Protein AF-A0A1V5SFQ6-F1 (afdb_monomer_lite)

Structure (mmCIF, N/CA/C/O backbone):
data_AF-A0A1V5SFQ6-F1
#
_entry.id   AF-A0A1V5SFQ6-F1
#
loop_
_atom_site.group_PDB
_atom_site.id
_atom_site.type_symbol
_atom_site.label_atom_id
_atom_site.label_alt_id
_atom_site.label_comp_id
_atom_site.label_asym_id
_atom_site.label_entity_id
_atom_site.label_seq_id
_atom_site.pdbx_PDB_ins_code
_atom_site.Cartn_x
_atom_site.Cartn_y
_atom_site.Cartn_z
_atom_site.occupancy
_atom_site.B_iso_or_equiv
_atom_site.auth_seq_id
_atom_site.auth_comp_id
_atom_site.auth_asym_id
_atom_site.auth_atom_id
_atom_site.pdbx_PDB_model_num
ATOM 1 N N . MET A 1 1 ? 3.017 -1.469 39.825 1.00 40.03 1 MET A N 1
ATOM 2 C CA . MET A 1 1 ? 3.815 -1.267 38.595 1.00 40.03 1 MET A CA 1
ATOM 3 C C . MET A 1 1 ? 2.889 -1.460 37.393 1.00 40.03 1 MET A C 1
ATOM 5 O O . MET A 1 1 ? 2.638 -2.584 36.991 1.00 40.03 1 MET A O 1
ATOM 9 N N . SER A 1 2 ? 2.253 -0.379 36.926 1.00 45.09 2 SER A N 1
ATOM 10 C CA . SER A 1 2 ? 1.233 -0.397 35.863 1.00 45.09 2 SER A CA 1
ATOM 11 C C . SER A 1 2 ? 1.870 0.056 34.549 1.00 45.09 2 SER A C 1
ATOM 13 O O . SER A 1 2 ? 2.082 1.247 34.334 1.00 45.09 2 SER A O 1
ATOM 15 N N . LEU A 1 3 ? 2.235 -0.902 33.697 1.00 56.47 3 LEU A N 1
ATOM 16 C CA . LEU A 1 3 ? 2.837 -0.657 32.384 1.00 56.47 3 LEU A CA 1
ATOM 17 C C . LEU A 1 3 ? 2.141 -1.505 31.320 1.00 56.47 3 LEU A C 1
ATOM 19 O O . LEU A 1 3 ? 2.737 -2.441 30.799 1.00 56.47 3 LEU A O 1
ATOM 23 N N . LYS A 1 4 ? 0.878 -1.215 30.985 1.00 47.22 4 LYS A N 1
ATOM 24 C CA . LYS A 1 4 ? 0.294 -1.771 29.752 1.00 47.22 4 LYS A CA 1
ATOM 25 C C . LYS A 1 4 ? -0.981 -1.058 29.307 1.00 47.22 4 LYS A C 1
ATOM 27 O O . LYS A 1 4 ? -2.050 -1.626 29.461 1.00 47.22 4 LYS A O 1
ATOM 32 N N . ASN A 1 5 ? -0.894 0.171 28.778 1.00 49.78 5 ASN A N 1
ATOM 33 C CA . ASN A 1 5 ? -1.956 0.690 27.885 1.00 49.78 5 ASN A CA 1
ATOM 34 C C . ASN A 1 5 ? -1.658 1.997 27.109 1.00 49.78 5 ASN A C 1
ATOM 36 O O . ASN A 1 5 ? -2.591 2.711 26.762 1.00 49.78 5 ASN A O 1
ATOM 40 N N . ARG A 1 6 ? -0.398 2.340 26.790 1.00 50.62 6 ARG A N 1
ATOM 41 C CA . ARG A 1 6 ? -0.074 3.660 26.191 1.00 50.62 6 ARG A CA 1
ATOM 42 C C . ARG A 1 6 ? 0.357 3.717 24.716 1.00 50.62 6 ARG A C 1
ATOM 44 O O . ARG A 1 6 ? 0.674 4.810 24.274 1.00 50.62 6 ARG A O 1
ATOM 51 N N . ASN A 1 7 ? 0.313 2.636 23.930 1.00 60.00 7 ASN A N 1
ATOM 52 C CA . ASN A 1 7 ? 0.804 2.711 22.535 1.00 60.00 7 ASN A CA 1
ATOM 53 C C . ASN A 1 7 ? -0.260 2.724 21.426 1.00 60.00 7 ASN A C 1
ATOM 55 O O . ASN A 1 7 ? 0.070 3.070 20.303 1.00 60.00 7 ASN A O 1
ATOM 59 N N . ARG A 1 8 ? -1.545 2.465 21.707 1.00 69.88 8 ARG A N 1
ATOM 60 C CA . ARG A 1 8 ? -2.547 2.311 20.627 1.00 69.88 8 ARG A CA 1
ATOM 61 C C . ARG A 1 8 ? -2.811 3.587 19.826 1.00 69.88 8 ARG A C 1
ATOM 63 O O . ARG A 1 8 ? -2.964 3.523 18.615 1.00 69.88 8 ARG A O 1
ATOM 70 N N . THR A 1 9 ? -2.856 4.742 20.488 1.00 76.31 9 THR A N 1
ATOM 71 C CA . THR A 1 9 ? -3.038 6.030 19.801 1.00 76.31 9 THR A CA 1
ATOM 72 C C . THR A 1 9 ? -1.806 6.394 18.975 1.00 76.31 9 THR A C 1
ATOM 74 O O . THR A 1 9 ? -1.946 6.927 17.880 1.00 76.31 9 THR A O 1
ATOM 77 N N . GLY A 1 10 ? -0.608 6.066 19.477 1.00 81.44 10 GLY A N 1
ATOM 78 C CA . GLY A 1 10 ? 0.643 6.249 18.743 1.00 81.44 10 GLY A CA 1
ATOM 79 C C . GLY A 1 10 ? 0.664 5.434 17.453 1.00 81.44 10 GLY A C 1
ATOM 80 O O . GLY A 1 10 ? 0.994 5.980 16.407 1.00 81.44 10 GLY A O 1
ATOM 81 N N . ASP A 1 11 ? 0.211 4.180 17.508 1.00 82.75 11 ASP A N 1
ATOM 82 C CA . ASP A 1 11 ? 0.123 3.306 16.335 1.00 82.75 11 ASP A CA 1
ATOM 83 C C . ASP A 1 11 ? -0.788 3.908 15.247 1.00 82.75 11 ASP A C 1
ATOM 85 O O . ASP A 1 11 ? -0.391 3.993 14.087 1.00 82.75 11 ASP A O 1
ATOM 89 N N . TYR A 1 12 ? -1.972 4.418 15.615 1.00 84.44 12 TYR A N 1
ATOM 90 C CA . TYR A 1 12 ? -2.887 5.062 14.659 1.00 84.44 12 TYR A CA 1
ATOM 91 C C . TYR A 1 12 ? -2.316 6.356 14.067 1.00 84.44 12 TYR A C 1
ATOM 93 O O . TYR A 1 12 ? -2.474 6.608 12.874 1.00 84.44 12 TYR A O 1
ATOM 101 N N . ILE A 1 13 ? -1.633 7.171 14.877 1.00 87.31 13 ILE A N 1
ATOM 102 C CA . ILE A 1 13 ? -0.975 8.396 14.401 1.00 87.31 13 ILE A CA 1
ATOM 103 C C . ILE A 1 13 ? 0.141 8.050 13.411 1.00 87.31 13 ILE A C 1
ATOM 105 O O . ILE A 1 13 ? 0.232 8.677 12.357 1.00 87.31 13 ILE A O 1
ATOM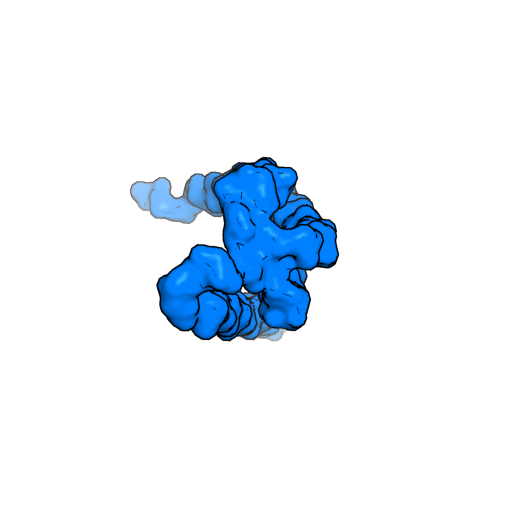 109 N N . ILE A 1 14 ? 0.963 7.042 13.717 1.00 87.31 14 ILE A N 1
ATOM 110 C CA . ILE A 1 14 ? 2.021 6.572 12.817 1.00 87.31 14 ILE A CA 1
ATOM 111 C C . ILE A 1 14 ? 1.408 6.079 11.504 1.00 87.31 14 ILE A C 1
ATOM 113 O O . ILE A 1 14 ? 1.870 6.488 10.443 1.00 87.31 14 ILE A O 1
ATOM 117 N N . GLU A 1 15 ? 0.341 5.274 11.549 1.00 85.75 15 GLU A N 1
ATOM 118 C CA . GLU A 1 15 ? -0.354 4.822 10.337 1.00 85.75 15 GLU A CA 1
ATOM 119 C C . GLU A 1 15 ? -0.861 6.004 9.491 1.00 85.75 15 GLU A C 1
ATOM 121 O O . GLU A 1 15 ? -0.671 6.009 8.273 1.00 85.75 15 GLU A O 1
ATOM 126 N N . ILE A 1 16 ? -1.456 7.032 10.107 1.00 88.94 16 ILE A N 1
ATOM 127 C CA . ILE A 1 16 ? -1.910 8.244 9.401 1.00 88.94 16 ILE A CA 1
ATOM 128 C C . ILE A 1 16 ? -0.732 8.957 8.730 1.00 88.94 16 ILE A C 1
ATOM 130 O O . ILE A 1 16 ? -0.795 9.254 7.537 1.00 88.94 16 ILE A O 1
ATOM 134 N N . LEU A 1 17 ? 0.347 9.210 9.476 1.00 92.69 17 LEU A N 1
ATOM 135 C CA . LEU A 1 17 ? 1.527 9.908 8.963 1.00 92.69 17 LEU A CA 1
ATOM 136 C C . LEU A 1 17 ? 2.172 9.148 7.804 1.00 92.69 17 LEU A C 1
ATOM 138 O O . LEU A 1 17 ? 2.482 9.748 6.777 1.00 92.69 17 LEU A O 1
ATOM 142 N N . VAL A 1 18 ? 2.319 7.828 7.938 1.00 90.88 18 VAL A N 1
ATOM 143 C CA . VAL A 1 18 ? 2.844 6.967 6.873 1.00 90.88 18 VAL A CA 1
ATOM 144 C C . VAL A 1 18 ? 1.984 7.086 5.617 1.00 90.88 18 VAL A C 1
ATOM 146 O O . VAL A 1 18 ? 2.527 7.309 4.540 1.00 90.88 18 VAL A O 1
ATOM 149 N N . ASN A 1 19 ? 0.654 7.018 5.729 1.00 90.69 19 ASN A N 1
ATOM 150 C CA . ASN A 1 19 ? -0.228 7.142 4.564 1.00 90.69 19 ASN A CA 1
ATOM 151 C C . ASN A 1 19 ? -0.158 8.533 3.905 1.00 90.69 19 ASN A C 1
ATOM 153 O O . ASN A 1 19 ? -0.181 8.626 2.680 1.00 90.69 19 ASN A O 1
ATOM 157 N N . ILE A 1 20 ? -0.008 9.612 4.680 1.00 92.38 20 ILE A N 1
ATOM 158 C CA . ILE A 1 20 ? 0.191 10.971 4.138 1.00 92.38 20 ILE A CA 1
ATOM 159 C C . ILE A 1 20 ? 1.517 11.071 3.368 1.00 92.38 20 ILE A C 1
ATOM 161 O O . ILE A 1 20 ? 1.573 11.642 2.272 1.00 92.38 20 ILE A O 1
ATOM 165 N N . ILE A 1 21 ? 2.588 10.496 3.921 1.00 92.62 21 ILE A N 1
ATOM 166 C CA . ILE A 1 21 ? 3.894 10.430 3.257 1.00 92.62 21 ILE A CA 1
ATOM 167 C C . ILE A 1 21 ? 3.782 9.616 1.963 1.00 92.62 21 ILE A C 1
ATOM 169 O O . ILE A 1 21 ? 4.277 10.057 0.927 1.00 92.62 21 ILE A O 1
ATOM 173 N N . LEU A 1 22 ? 3.080 8.479 1.987 1.00 88.06 22 LEU A N 1
ATOM 174 C CA . LEU A 1 22 ? 2.851 7.652 0.801 1.00 88.06 22 LEU A CA 1
ATOM 175 C C . LEU A 1 22 ? 2.101 8.412 -0.295 1.00 88.06 22 LEU A C 1
ATOM 177 O O . LEU A 1 22 ? 2.552 8.384 -1.433 1.00 88.06 22 LEU A O 1
ATOM 181 N N . ILE A 1 23 ? 1.035 9.157 0.023 1.00 90.31 23 ILE A N 1
ATOM 182 C CA . ILE A 1 23 ? 0.345 10.022 -0.956 1.00 90.31 23 ILE A CA 1
ATOM 183 C C . ILE A 1 23 ? 1.338 10.991 -1.612 1.00 90.31 23 ILE A C 1
ATOM 185 O O . ILE A 1 23 ? 1.365 11.133 -2.836 1.00 90.31 23 ILE A O 1
ATOM 189 N N . SER A 1 24 ? 2.192 11.623 -0.804 1.00 89.62 24 SER A N 1
ATOM 190 C CA . SER A 1 24 ? 3.183 12.590 -1.286 1.00 89.62 24 SER A CA 1
ATOM 191 C C . SER A 1 24 ? 4.215 11.939 -2.212 1.00 89.62 24 SER A C 1
ATOM 193 O O . SER A 1 24 ? 4.525 12.493 -3.266 1.00 89.62 24 SER A O 1
ATOM 195 N N . ILE A 1 25 ? 4.703 10.746 -1.865 1.00 89.50 25 ILE A N 1
ATOM 196 C CA . ILE A 1 25 ? 5.641 9.970 -2.688 1.00 89.50 25 ILE A CA 1
ATOM 197 C C . ILE A 1 25 ? 4.973 9.530 -3.996 1.00 89.50 25 ILE A C 1
ATOM 199 O O . ILE A 1 25 ? 5.517 9.754 -5.075 1.00 89.50 25 ILE A O 1
ATOM 203 N N . PHE A 1 26 ? 3.771 8.954 -3.917 1.00 87.31 26 PHE A N 1
ATOM 204 C CA . PHE A 1 26 ? 3.049 8.425 -5.075 1.00 87.31 26 PHE A CA 1
ATOM 205 C C . PHE A 1 26 ? 2.703 9.514 -6.094 1.00 87.31 26 PHE A C 1
ATOM 207 O O . PHE A 1 26 ? 2.739 9.258 -7.295 1.00 87.31 26 PHE A O 1
ATOM 214 N N . SER A 1 27 ? 2.467 10.747 -5.637 1.00 87.31 27 SER A N 1
ATOM 215 C CA . SER A 1 27 ? 2.211 11.890 -6.521 1.00 87.31 27 SER A CA 1
ATOM 216 C C . SER A 1 27 ? 3.382 12.257 -7.438 1.00 87.31 27 SER A C 1
ATOM 218 O O . SER A 1 27 ? 3.171 12.844 -8.496 1.00 87.31 27 SER A O 1
ATOM 220 N N . ARG A 1 28 ? 4.614 11.904 -7.053 1.00 88.88 28 ARG A N 1
ATOM 221 C CA . ARG A 1 28 ? 5.846 12.223 -7.797 1.00 88.88 28 ARG A CA 1
ATOM 222 C C . ARG A 1 28 ? 6.566 10.981 -8.310 1.00 88.88 28 ARG A C 1
ATOM 224 O O . ARG A 1 28 ? 7.627 11.100 -8.911 1.00 88.88 28 ARG A O 1
ATOM 231 N N . LEU A 1 29 ? 5.986 9.799 -8.103 1.00 85.75 29 LEU A N 1
ATOM 232 C CA . LEU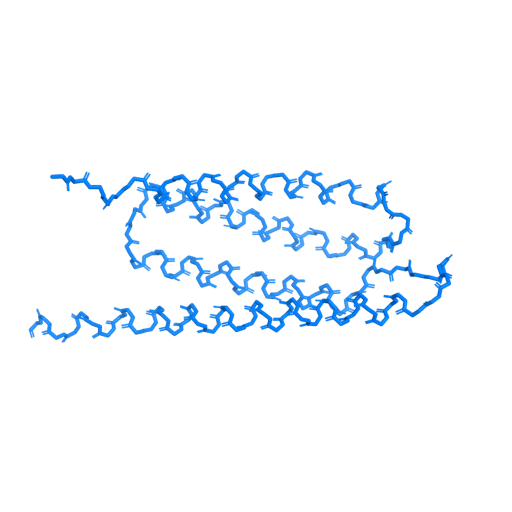 A 1 29 ? 6.639 8.513 -8.335 1.00 85.75 29 LEU A CA 1
ATOM 233 C C . LEU A 1 29 ? 7.146 8.369 -9.778 1.00 85.75 29 LEU A C 1
ATOM 235 O O . LEU A 1 29 ? 8.307 8.032 -9.985 1.00 85.75 29 LEU A O 1
ATOM 239 N N . VAL A 1 30 ? 6.298 8.707 -10.757 1.00 84.75 30 VAL A N 1
ATOM 240 C CA . VAL A 1 30 ? 6.621 8.645 -12.198 1.00 84.75 30 VAL A CA 1
ATOM 241 C C . VAL A 1 30 ? 7.787 9.573 -12.557 1.00 84.75 30 VAL A C 1
ATOM 243 O O . VAL A 1 30 ? 8.607 9.249 -13.404 1.00 84.75 30 VAL A O 1
ATOM 246 N N . GLN A 1 31 ? 7.912 10.718 -11.878 1.00 85.25 31 GLN A N 1
ATOM 247 C CA . GLN A 1 31 ? 8.986 11.685 -12.138 1.00 85.25 31 GLN A CA 1
ATOM 248 C C . GLN A 1 31 ? 10.334 11.238 -11.562 1.00 85.25 31 GLN A C 1
ATOM 250 O O . GLN A 1 31 ? 11.379 11.683 -12.029 1.00 85.25 31 GLN A O 1
ATOM 255 N N . TRP A 1 32 ? 10.324 10.404 -10.519 1.00 86.00 32 TRP A N 1
ATOM 256 C CA . TRP A 1 32 ? 11.541 9.944 -9.847 1.00 86.00 32 TRP A CA 1
ATOM 257 C C . TRP A 1 32 ? 12.135 8.689 -10.478 1.00 86.00 32 TRP A C 1
ATOM 259 O O . TRP A 1 32 ? 13.338 8.463 -10.361 1.00 86.00 32 TRP A O 1
ATOM 269 N N . PHE A 1 33 ? 11.311 7.875 -11.139 1.00 84.12 33 PHE A N 1
ATOM 270 C CA . PHE A 1 33 ? 11.703 6.547 -11.590 1.00 84.12 33 PHE A CA 1
ATOM 271 C C . PHE A 1 33 ? 11.347 6.314 -13.056 1.00 84.12 33 PHE A C 1
ATOM 273 O O . PHE A 1 33 ? 10.184 6.145 -13.405 1.00 84.12 33 PHE A O 1
ATOM 280 N N . SER A 1 34 ? 12.371 6.203 -13.903 1.00 83.12 34 SER A N 1
ATOM 281 C CA . SER A 1 34 ? 12.223 5.963 -15.346 1.00 83.12 34 SER A CA 1
ATOM 282 C C . SER A 1 34 ? 11.627 4.598 -15.709 1.00 83.12 34 SER A C 1
ATOM 284 O O . SER A 1 34 ? 11.200 4.417 -16.841 1.00 83.12 34 SER A O 1
ATOM 286 N N . PHE A 1 35 ? 11.598 3.640 -14.776 1.00 81.00 35 PHE A N 1
ATOM 287 C CA . PHE A 1 35 ? 10.987 2.322 -14.992 1.00 81.00 35 PHE A CA 1
ATOM 288 C C . PHE A 1 35 ? 9.463 2.321 -14.791 1.00 81.00 35 PHE A C 1
ATOM 290 O O . PHE A 1 35 ? 8.820 1.284 -14.946 1.00 81.00 35 PHE A O 1
ATOM 297 N N . ILE A 1 36 ? 8.869 3.443 -14.377 1.00 83.25 36 ILE A N 1
ATOM 298 C CA . ILE A 1 36 ? 7.425 3.560 -14.164 1.00 83.25 36 ILE A CA 1
ATOM 299 C C . ILE A 1 36 ? 6.801 4.145 -15.425 1.00 83.25 36 ILE A C 1
ATOM 301 O O . ILE A 1 36 ? 7.115 5.262 -15.824 1.00 83.25 36 ILE A O 1
ATOM 305 N N . SER A 1 37 ? 5.913 3.374 -16.044 1.00 86.38 37 SER A N 1
ATOM 306 C CA . SER A 1 37 ? 5.205 3.757 -17.264 1.00 86.38 37 SER A CA 1
ATOM 307 C C . SER A 1 37 ? 4.047 4.715 -16.958 1.00 86.38 37 SER A C 1
ATOM 309 O O . SER A 1 37 ? 3.482 4.697 -15.863 1.00 86.38 37 SER A O 1
ATOM 311 N N . ASP A 1 38 ? 3.609 5.484 -17.960 1.00 85.69 38 ASP A N 1
ATOM 312 C CA . ASP A 1 38 ? 2.403 6.324 -17.891 1.00 85.69 38 ASP A CA 1
ATOM 313 C C . ASP A 1 38 ? 1.133 5.528 -17.542 1.00 85.69 38 ASP A C 1
ATOM 315 O O . ASP A 1 38 ? 0.173 6.065 -16.987 1.00 85.69 38 ASP A O 1
ATOM 319 N N . SER A 1 39 ? 1.130 4.213 -17.779 1.00 84.44 39 SER A N 1
ATOM 320 C CA . SER A 1 39 ? 0.068 3.311 -17.309 1.00 84.44 39 SER A CA 1
ATOM 321 C C . SER A 1 39 ? -0.122 3.337 -15.781 1.00 84.44 39 SER A C 1
ATOM 323 O O . SER A 1 39 ? -1.203 3.004 -15.290 1.00 84.44 39 SER A O 1
ATOM 325 N N . PHE A 1 40 ? 0.863 3.819 -15.011 1.00 86.06 40 PHE A N 1
ATOM 326 C CA . PHE A 1 40 ? 0.740 4.044 -13.569 1.00 86.06 40 PHE A CA 1
ATOM 327 C C . PHE A 1 40 ? -0.364 5.048 -13.216 1.00 86.06 40 PHE A C 1
ATOM 329 O O . PHE A 1 40 ? -1.034 4.886 -12.192 1.00 86.06 40 PHE A O 1
ATOM 336 N N . PHE A 1 41 ? -0.629 6.037 -14.080 1.00 87.44 41 PHE A N 1
ATOM 337 C CA . PHE A 1 41 ? -1.697 7.018 -13.863 1.00 87.44 41 PHE A CA 1
ATOM 338 C C . PHE A 1 41 ? -3.091 6.380 -13.808 1.00 87.44 41 PHE A C 1
ATOM 340 O O . PHE A 1 41 ? -3.974 6.928 -13.151 1.00 87.44 41 PHE A O 1
ATOM 347 N N . ALA A 1 42 ? -3.291 5.205 -14.417 1.00 87.06 42 ALA A N 1
ATOM 348 C CA . ALA A 1 42 ? -4.552 4.470 -14.326 1.00 87.06 42 ALA A CA 1
ATOM 349 C C . ALA A 1 42 ? -4.782 3.853 -12.931 1.00 87.06 42 ALA A C 1
ATOM 351 O O . ALA A 1 42 ? -5.923 3.718 -12.494 1.00 87.06 42 ALA A O 1
ATOM 352 N N . VAL A 1 43 ? -3.708 3.501 -12.213 1.00 87.44 43 VAL A N 1
ATOM 353 C CA . VAL A 1 43 ? -3.776 2.880 -10.874 1.00 87.44 43 VAL A CA 1
ATOM 354 C C . VAL A 1 43 ? -3.699 3.927 -9.760 1.00 87.44 43 VAL A C 1
ATOM 356 O O . VAL A 1 43 ? -4.189 3.704 -8.654 1.00 87.44 43 VAL A O 1
ATOM 359 N N . LEU A 1 44 ? -3.106 5.090 -10.036 1.00 89.25 44 LEU A N 1
ATOM 360 C CA . LEU A 1 44 ? -2.857 6.143 -9.051 1.00 89.25 44 LEU A CA 1
ATOM 361 C C . LEU A 1 44 ? -4.113 6.596 -8.268 1.00 89.25 44 LEU A C 1
ATOM 363 O O . LEU A 1 44 ? -4.017 6.725 -7.043 1.00 89.25 44 LEU A O 1
ATOM 367 N N . PRO A 1 45 ? -5.305 6.762 -8.885 1.00 90.00 45 PRO A N 1
ATOM 368 C CA . PRO A 1 45 ? -6.521 7.090 -8.142 1.00 90.00 45 PRO A CA 1
ATOM 369 C C . PRO A 1 45 ? -6.899 6.032 -7.098 1.00 90.00 45 PRO A C 1
ATOM 371 O O . PRO A 1 45 ? -7.360 6.385 -6.014 1.00 90.00 45 PRO A O 1
ATOM 374 N N . LEU A 1 46 ? -6.668 4.744 -7.383 1.00 89.06 46 LEU A N 1
ATOM 375 C CA . LEU A 1 46 ? -6.955 3.654 -6.444 1.00 89.06 46 LEU A CA 1
ATOM 376 C C . LEU A 1 46 ? -6.049 3.731 -5.211 1.00 89.06 46 LEU A C 1
ATOM 378 O O . LEU A 1 46 ? -6.524 3.545 -4.090 1.00 89.06 46 LEU A O 1
ATOM 382 N N . PHE A 1 47 ? -4.770 4.073 -5.397 1.00 88.25 47 PHE A N 1
ATOM 383 C CA . PHE A 1 47 ? -3.852 4.318 -4.283 1.00 88.25 47 PHE A CA 1
ATOM 384 C C . PHE A 1 47 ? -4.307 5.496 -3.422 1.00 88.25 47 PHE A C 1
ATOM 386 O O . PHE A 1 47 ? -4.367 5.357 -2.202 1.00 88.25 47 PHE A O 1
ATOM 393 N N . TYR A 1 48 ? -4.694 6.624 -4.029 1.00 89.62 48 TYR A N 1
ATOM 394 C CA . TYR A 1 48 ? -5.208 7.768 -3.271 1.00 89.62 48 TYR A CA 1
ATOM 395 C C . TYR A 1 48 ? -6.461 7.417 -2.474 1.00 89.62 48 TYR A C 1
ATOM 397 O O . TYR A 1 48 ? -6.513 7.713 -1.283 1.00 89.62 48 TYR A O 1
ATOM 405 N N . ILE A 1 49 ? -7.423 6.717 -3.079 1.00 91.19 49 ILE A N 1
ATOM 406 C CA . ILE A 1 49 ? -8.627 6.252 -2.380 1.00 91.19 49 ILE A CA 1
ATOM 407 C C . ILE A 1 49 ? -8.248 5.348 -1.201 1.00 91.19 49 ILE A C 1
ATOM 409 O O . ILE A 1 49 ? -8.730 5.556 -0.089 1.00 91.19 49 ILE A O 1
ATOM 413 N N . SER A 1 50 ? -7.351 4.384 -1.410 1.00 88.88 50 SER A N 1
ATOM 414 C CA . SER A 1 50 ? -6.912 3.457 -0.363 1.00 88.88 50 SER A CA 1
ATOM 415 C C . SER A 1 50 ? -6.217 4.156 0.804 1.00 88.88 50 SER A C 1
ATOM 417 O O . SER A 1 50 ? -6.555 3.919 1.970 1.00 88.88 50 SER A O 1
ATOM 419 N N . PHE A 1 51 ? -5.281 5.063 0.514 1.00 89.69 51 PHE A N 1
ATOM 420 C CA . PHE A 1 51 ? -4.588 5.835 1.543 1.00 89.69 51 PHE A CA 1
ATOM 421 C C . PHE A 1 51 ? -5.556 6.756 2.291 1.00 89.69 51 PHE A C 1
ATOM 423 O O . PHE A 1 51 ? -5.535 6.794 3.521 1.00 89.69 51 PHE A O 1
ATOM 430 N N . SER A 1 52 ? -6.467 7.432 1.584 1.00 91.06 52 SER A N 1
ATOM 431 C CA . SER A 1 52 ? -7.502 8.264 2.204 1.00 91.06 52 SER A CA 1
ATOM 432 C C . SER A 1 52 ? -8.431 7.454 3.109 1.00 91.06 52 SER A C 1
ATOM 434 O O . SER A 1 52 ? -8.677 7.872 4.239 1.00 91.06 52 SER A O 1
ATOM 436 N N . ILE A 1 53 ? -8.900 6.279 2.672 1.00 90.75 53 ILE A N 1
ATOM 437 C CA . ILE A 1 53 ? -9.730 5.386 3.498 1.00 90.75 53 ILE A CA 1
ATOM 438 C C . ILE A 1 53 ? -8.966 4.958 4.753 1.00 90.75 53 ILE A C 1
ATOM 440 O O . ILE A 1 53 ? -9.517 5.011 5.851 1.00 90.75 53 ILE A O 1
ATOM 444 N N . THR A 1 54 ? -7.689 4.597 4.617 1.00 88.94 54 THR A N 1
ATOM 445 C CA . THR A 1 54 ? -6.851 4.179 5.751 1.00 88.94 54 THR A CA 1
ATOM 446 C C . THR A 1 54 ? -6.651 5.311 6.760 1.00 88.94 54 THR A C 1
ATOM 448 O O . THR A 1 54 ? -6.740 5.087 7.969 1.00 88.94 54 THR A O 1
ATOM 451 N N . ILE A 1 55 ? -6.442 6.543 6.289 1.00 89.19 55 ILE A N 1
ATOM 452 C CA . ILE A 1 55 ? -6.355 7.729 7.151 1.00 89.19 55 ILE A CA 1
ATOM 453 C C . ILE A 1 55 ? -7.686 7.956 7.879 1.00 89.19 55 ILE A C 1
ATOM 455 O O . ILE A 1 55 ? -7.693 8.085 9.102 1.00 89.19 55 ILE A O 1
ATOM 459 N N . MET A 1 56 ? -8.811 7.955 7.155 1.00 92.94 56 MET A N 1
ATOM 460 C CA . MET A 1 56 ? -10.143 8.156 7.740 1.00 92.94 56 MET A CA 1
ATOM 461 C C . MET A 1 56 ? -10.458 7.106 8.808 1.00 92.94 56 MET A C 1
ATOM 463 O O . MET A 1 56 ? -10.894 7.451 9.904 1.00 92.94 56 MET A O 1
ATOM 467 N N . VAL A 1 57 ? -10.179 5.831 8.526 1.00 90.12 57 VAL A N 1
ATOM 468 C CA . VAL A 1 57 ? -10.360 4.731 9.478 1.00 90.12 57 VAL A CA 1
ATOM 469 C C . VAL A 1 57 ? -9.544 4.953 10.746 1.00 90.12 57 VAL A C 1
ATOM 471 O O . VAL A 1 57 ? -10.087 4.845 11.844 1.00 90.12 57 VAL A O 1
ATOM 474 N N . ASN A 1 58 ? -8.264 5.299 10.621 1.00 88.50 58 ASN A N 1
ATOM 475 C CA . ASN A 1 58 ? -7.415 5.520 11.788 1.00 88.50 58 ASN A CA 1
ATOM 476 C C . ASN A 1 58 ? -7.846 6.742 12.610 1.00 88.50 58 ASN A C 1
ATOM 478 O O . ASN A 1 58 ? -7.823 6.678 13.838 1.00 88.50 58 ASN A O 1
ATOM 482 N N . ILE A 1 59 ? -8.325 7.814 11.970 1.00 90.38 59 ILE A N 1
ATOM 483 C CA . ILE A 1 59 ? -8.921 8.963 12.672 1.00 90.38 59 ILE A CA 1
ATOM 484 C C . ILE A 1 59 ? -10.166 8.526 13.455 1.00 90.38 59 ILE A C 1
ATOM 486 O O . ILE A 1 59 ? -10.289 8.844 14.639 1.00 90.38 59 ILE A O 1
ATOM 490 N N . ILE A 1 60 ? -11.062 7.748 12.836 1.00 89.00 60 ILE A N 1
ATOM 491 C CA . ILE A 1 60 ? -12.265 7.230 13.504 1.00 89.00 60 ILE A CA 1
ATOM 492 C C . ILE A 1 60 ? -11.884 6.377 14.720 1.00 89.00 60 ILE A C 1
ATOM 494 O O . ILE A 1 60 ? -12.513 6.505 15.766 1.00 89.00 60 ILE A O 1
ATOM 498 N N . LEU A 1 61 ? -10.835 5.555 14.627 1.00 84.75 61 LEU A N 1
ATOM 499 C CA . LEU A 1 61 ? -10.378 4.707 15.735 1.00 84.75 61 LEU A CA 1
ATOM 500 C C . LEU A 1 61 ? -9.734 5.472 16.894 1.00 84.75 61 LEU A C 1
ATOM 502 O O . LEU A 1 61 ? -9.732 4.968 18.019 1.00 84.75 61 LEU A O 1
ATOM 506 N N . ILE A 1 62 ? -9.207 6.673 16.644 1.00 86.25 62 ILE A N 1
ATOM 507 C CA . ILE A 1 62 ? -8.741 7.576 17.703 1.00 86.25 62 ILE A CA 1
ATOM 508 C C . ILE A 1 62 ? -9.938 8.163 18.463 1.00 86.25 62 ILE A C 1
ATOM 510 O O . ILE A 1 62 ? -9.890 8.257 19.689 1.00 86.25 62 ILE A O 1
ATOM 514 N N . ILE A 1 63 ? -11.007 8.536 17.752 1.00 87.81 63 ILE A N 1
ATOM 515 C CA . ILE A 1 63 ? -12.202 9.165 18.339 1.00 87.81 63 ILE A CA 1
ATOM 516 C C . ILE A 1 63 ? -13.087 8.126 19.041 1.00 87.81 63 ILE A C 1
ATOM 518 O O . ILE A 1 63 ? -13.588 8.375 20.136 1.00 87.81 63 ILE A O 1
ATOM 522 N N . ILE A 1 64 ? -13.272 6.959 18.421 1.00 85.62 64 ILE A N 1
ATOM 523 C CA . ILE A 1 64 ? -14.171 5.897 18.877 1.00 85.62 64 ILE A CA 1
ATOM 524 C C . ILE A 1 64 ? -13.347 4.625 19.140 1.00 85.62 64 ILE A C 1
ATOM 526 O O . ILE A 1 64 ? -13.209 3.775 18.256 1.00 85.62 64 ILE A O 1
ATOM 530 N N . PRO A 1 65 ? -12.806 4.441 20.360 1.00 73.62 65 PRO A N 1
ATOM 531 C CA . PRO A 1 65 ? -11.922 3.320 20.696 1.00 73.62 65 PRO A CA 1
ATOM 532 C C . PRO A 1 65 ? -12.664 1.982 20.899 1.00 73.62 65 PRO A C 1
ATOM 534 O O . PRO A 1 65 ? -12.200 1.099 21.626 1.00 73.62 65 PRO A O 1
ATOM 537 N N . GLU A 1 66 ? -13.823 1.797 20.268 1.00 78.50 66 GLU A N 1
ATOM 538 C CA . GLU A 1 66 ? -14.618 0.582 20.404 1.00 78.50 66 GLU A CA 1
ATOM 539 C C . GLU A 1 66 ? -13.994 -0.604 19.661 1.00 78.50 66 GLU A C 1
ATOM 541 O O . GLU A 1 66 ? -13.727 -0.568 18.457 1.00 78.50 66 GLU A O 1
ATOM 546 N N . ILE A 1 67 ? -13.847 -1.727 20.371 1.00 73.81 67 ILE A N 1
ATOM 547 C CA . ILE A 1 67 ? -13.208 -2.934 19.829 1.00 73.81 67 ILE A CA 1
ATOM 548 C C . ILE A 1 67 ? -13.956 -3.507 18.610 1.00 73.81 67 ILE A C 1
ATOM 550 O O . ILE A 1 67 ? -13.334 -4.085 17.725 1.00 73.81 67 ILE A O 1
ATOM 554 N N . ARG A 1 68 ? -15.286 -3.333 18.539 1.00 71.69 68 ARG A N 1
ATOM 555 C CA . ARG A 1 68 ? -16.130 -3.859 17.451 1.00 71.69 68 ARG A CA 1
ATOM 556 C C . ARG A 1 68 ? -15.919 -3.087 16.154 1.00 71.69 68 ARG A C 1
ATOM 558 O O . ARG A 1 68 ? -15.714 -3.695 15.108 1.00 71.69 68 ARG A O 1
ATOM 565 N N . ILE A 1 69 ? -15.931 -1.759 16.250 1.00 78.00 69 ILE A N 1
ATOM 566 C CA . ILE A 1 69 ? -15.725 -0.855 15.115 1.00 78.00 69 ILE A CA 1
ATOM 567 C C . ILE A 1 69 ? -14.326 -1.074 14.534 1.00 78.00 69 ILE A C 1
ATOM 569 O O . ILE A 1 69 ? -14.175 -1.168 13.321 1.00 78.00 69 ILE A O 1
ATOM 573 N N . ARG A 1 70 ? -13.322 -1.299 15.390 1.00 80.44 70 ARG A N 1
ATOM 574 C CA . ARG A 1 70 ? -11.951 -1.618 14.969 1.00 80.44 70 ARG A CA 1
ATOM 575 C C . ARG A 1 70 ? -11.850 -2.788 14.003 1.00 80.44 70 ARG A C 1
ATOM 577 O O . ARG A 1 70 ? -11.200 -2.658 12.972 1.00 80.44 70 ARG A O 1
ATOM 584 N N . HIS A 1 71 ? -12.464 -3.918 14.332 1.00 79.06 71 HIS A N 1
ATOM 585 C CA . HIS A 1 71 ? -12.395 -5.108 13.486 1.00 79.06 71 HIS A CA 1
ATOM 586 C C . HIS A 1 71 ? -13.048 -4.883 12.115 1.00 79.06 71 HIS A C 1
ATOM 588 O O . HIS A 1 71 ? -12.485 -5.264 11.090 1.00 79.06 71 HIS A O 1
ATOM 594 N N . ILE A 1 72 ? -14.188 -4.187 12.090 1.00 81.75 72 ILE A N 1
ATOM 595 C CA . ILE A 1 72 ? -14.902 -3.858 10.851 1.00 81.75 72 ILE A CA 1
ATOM 596 C C . ILE A 1 72 ? -14.069 -2.911 9.983 1.00 81.75 72 ILE A C 1
ATOM 598 O O . ILE A 1 72 ? -13.852 -3.185 8.804 1.00 81.75 72 ILE A O 1
ATOM 602 N N . LEU A 1 73 ? -13.573 -1.815 10.564 1.00 85.00 73 LEU A N 1
ATOM 603 C CA . LEU A 1 73 ? -12.825 -0.813 9.812 1.00 85.00 73 LEU A CA 1
ATOM 604 C C . LEU A 1 73 ? -11.486 -1.350 9.302 1.00 85.00 73 LEU A C 1
ATOM 606 O O . LEU A 1 73 ? -11.099 -1.036 8.179 1.00 85.00 73 LEU A O 1
ATOM 610 N N . LYS A 1 74 ? -10.797 -2.191 10.081 1.00 83.56 74 LYS A N 1
ATOM 611 C CA . LYS A 1 74 ? -9.553 -2.800 9.611 1.00 83.56 74 LYS A CA 1
ATOM 612 C C . LYS A 1 74 ? -9.790 -3.815 8.484 1.00 83.56 74 LYS A C 1
ATOM 614 O O . LYS A 1 74 ? -9.106 -3.762 7.463 1.00 83.56 74 LYS A O 1
ATOM 619 N N . THR A 1 75 ? -10.843 -4.630 8.591 1.00 82.5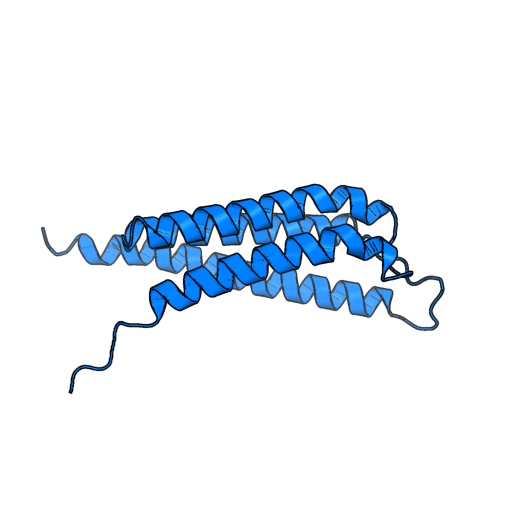6 75 THR A N 1
ATOM 620 C CA . THR A 1 75 ? -11.276 -5.511 7.492 1.00 82.56 75 THR A CA 1
ATOM 621 C C . THR A 1 75 ? -11.531 -4.712 6.211 1.00 82.56 75 THR A C 1
ATOM 623 O O . THR A 1 75 ? -11.061 -5.097 5.142 1.00 82.56 75 THR A O 1
ATOM 626 N N . LEU A 1 76 ? -12.227 -3.573 6.314 1.00 86.06 76 LEU A N 1
ATOM 627 C CA . LEU A 1 76 ? -12.480 -2.690 5.175 1.00 86.06 76 LEU A CA 1
ATOM 628 C C . LEU A 1 76 ? -11.171 -2.202 4.536 1.00 86.06 76 LEU A C 1
ATOM 630 O O . LEU A 1 76 ? -11.022 -2.294 3.320 1.00 86.06 76 LEU A O 1
ATOM 634 N N . THR A 1 77 ? -10.205 -1.737 5.337 1.00 85.62 77 THR A N 1
ATOM 635 C CA . THR A 1 77 ? -8.901 -1.294 4.810 1.00 85.62 77 THR A CA 1
ATOM 636 C C . THR A 1 77 ? -8.123 -2.423 4.136 1.00 85.62 77 THR A C 1
ATOM 638 O O . THR A 1 77 ? -7.530 -2.201 3.083 1.00 85.62 77 THR A O 1
ATOM 641 N N . SER A 1 78 ? -8.174 -3.641 4.683 1.00 84.00 78 SER A N 1
ATOM 642 C CA . SER A 1 78 ? -7.536 -4.821 4.090 1.00 84.00 78 SER A CA 1
ATOM 643 C C . SER A 1 78 ? -8.135 -5.171 2.722 1.00 84.00 78 SER A C 1
ATOM 645 O O . SER A 1 78 ? -7.394 -5.362 1.758 1.00 84.00 78 SER A O 1
ATOM 647 N N . VAL A 1 79 ? -9.468 -5.160 2.590 1.00 85.00 79 VAL A N 1
ATOM 648 C CA . VAL A 1 79 ? -10.152 -5.402 1.304 1.00 85.00 79 VAL A CA 1
ATOM 649 C C . VAL A 1 79 ? -9.773 -4.350 0.261 1.00 85.00 79 VAL A C 1
ATOM 651 O O . VAL A 1 79 ? -9.469 -4.697 -0.879 1.00 85.00 79 VAL A O 1
ATOM 654 N N . VAL A 1 80 ? -9.750 -3.070 0.640 1.00 87.50 80 VAL A N 1
ATOM 655 C CA . VAL A 1 80 ? -9.359 -1.988 -0.276 1.00 87.50 80 VAL A CA 1
ATOM 656 C C . VAL A 1 80 ? -7.901 -2.141 -0.720 1.00 87.50 80 VAL A C 1
ATOM 658 O O . VAL A 1 80 ? -7.616 -2.051 -1.913 1.00 87.50 80 VAL A O 1
ATOM 661 N N . SER A 1 81 ? -6.991 -2.449 0.208 1.00 83.62 81 SER A N 1
ATOM 662 C CA . SER A 1 81 ? -5.577 -2.705 -0.099 1.00 83.62 81 SER A CA 1
ATOM 663 C C . SER A 1 81 ? -5.403 -3.867 -1.087 1.00 83.62 81 SER A C 1
ATOM 665 O O . SER A 1 81 ? -4.620 -3.786 -2.035 1.00 83.62 81 SER A O 1
ATOM 667 N N . LEU A 1 82 ? -6.197 -4.927 -0.925 1.00 84.38 82 LEU A N 1
ATOM 668 C CA . LEU A 1 82 ? -6.204 -6.077 -1.825 1.00 84.38 82 LEU A CA 1
ATOM 669 C C . LEU A 1 82 ? -6.659 -5.690 -3.240 1.00 84.38 82 LEU A C 1
ATOM 671 O O . LEU A 1 82 ? -6.011 -6.081 -4.210 1.00 84.38 82 LEU A O 1
ATOM 675 N N . ILE A 1 83 ? -7.714 -4.877 -3.371 1.00 87.31 83 ILE A N 1
ATOM 676 C CA . ILE A 1 83 ? -8.178 -4.363 -4.671 1.00 87.31 83 ILE A CA 1
ATOM 677 C C . ILE A 1 83 ? -7.057 -3.586 -5.372 1.00 87.31 83 ILE A C 1
ATOM 679 O O . ILE A 1 83 ? -6.783 -3.842 -6.543 1.00 87.31 83 ILE A O 1
ATOM 683 N N . VAL A 1 84 ? -6.366 -2.694 -4.655 1.00 85.12 84 VAL A N 1
ATOM 684 C CA . VAL A 1 84 ? -5.244 -1.915 -5.208 1.00 85.12 84 VAL A CA 1
ATOM 685 C C . VAL A 1 84 ? -4.131 -2.825 -5.727 1.00 85.12 84 VAL A C 1
ATOM 687 O O . VAL A 1 84 ? -3.641 -2.620 -6.837 1.00 85.12 84 VAL A O 1
ATOM 690 N N . LEU A 1 85 ? -3.744 -3.845 -4.956 1.00 85.06 85 LEU A N 1
ATOM 691 C CA . LEU A 1 85 ? -2.690 -4.781 -5.352 1.00 85.06 85 LEU A CA 1
ATOM 692 C C . LEU A 1 85 ? -3.083 -5.623 -6.572 1.00 85.06 85 LEU A C 1
ATOM 694 O O . LEU A 1 85 ? -2.259 -5.819 -7.465 1.00 85.06 85 LEU A O 1
ATOM 698 N N . ILE A 1 86 ? -4.337 -6.080 -6.644 1.00 85.00 86 ILE A N 1
ATOM 699 C CA . ILE A 1 86 ? -4.858 -6.788 -7.820 1.00 85.00 86 ILE A CA 1
ATOM 700 C C . ILE A 1 86 ? -4.820 -5.876 -9.048 1.00 85.00 86 ILE A C 1
ATOM 702 O O . ILE A 1 86 ? -4.321 -6.282 -10.097 1.00 85.00 86 ILE A O 1
ATOM 706 N N . SER A 1 87 ? -5.298 -4.636 -8.933 1.00 86.38 87 SER A N 1
ATOM 707 C CA . SER A 1 87 ? -5.260 -3.674 -10.037 1.00 86.38 87 SER A CA 1
ATOM 708 C C . SER A 1 87 ? -3.832 -3.372 -10.489 1.00 86.38 87 SER A C 1
ATOM 710 O O . SER A 1 87 ? -3.578 -3.322 -11.691 1.00 86.38 87 SER A O 1
ATOM 712 N N . LEU A 1 88 ? -2.887 -3.243 -9.552 1.00 85.75 88 LEU A N 1
ATOM 713 C CA . LEU A 1 88 ? -1.469 -3.063 -9.862 1.00 85.75 88 LEU A CA 1
ATOM 714 C C . LEU A 1 88 ? -0.890 -4.271 -10.614 1.00 85.75 88 LEU A C 1
ATOM 716 O O . LEU A 1 88 ? -0.117 -4.084 -11.550 1.00 85.75 88 LEU A O 1
ATOM 720 N N . TYR A 1 89 ? -1.275 -5.495 -10.238 1.00 86.69 89 TYR A N 1
ATOM 721 C CA . TYR A 1 89 ? -0.846 -6.715 -10.926 1.00 86.69 89 TYR A CA 1
ATOM 722 C C . TYR A 1 89 ? -1.394 -6.807 -12.358 1.00 86.69 89 TYR A C 1
ATOM 724 O O . TYR A 1 89 ? -0.652 -7.177 -13.265 1.00 86.69 89 TYR A O 1
ATOM 732 N N . TYR A 1 90 ? -2.667 -6.456 -12.571 1.00 85.50 90 TYR A N 1
ATOM 733 C CA . TYR A 1 90 ? -3.300 -6.516 -13.894 1.00 85.50 90 TYR A CA 1
ATOM 734 C C . TYR A 1 90 ? -2.816 -5.425 -14.846 1.00 85.50 90 TYR A C 1
ATOM 736 O O . TYR A 1 90 ? -2.556 -5.710 -16.011 1.00 85.50 90 TYR A O 1
ATOM 744 N N . ILE A 1 91 ? -2.715 -4.183 -14.366 1.00 87.19 91 ILE A N 1
ATOM 745 C CA . ILE A 1 91 ? -2.284 -3.050 -15.196 1.00 87.19 91 ILE A CA 1
ATOM 746 C C . ILE A 1 91 ? -0.769 -3.097 -15.416 1.00 87.19 91 ILE A C 1
ATOM 748 O O . ILE A 1 91 ? -0.304 -2.668 -16.464 1.00 87.19 91 ILE A O 1
ATOM 752 N N . PHE A 1 92 ? -0.026 -3.648 -14.449 1.00 86.06 92 PHE A N 1
ATOM 753 C CA . PHE A 1 92 ? 1.429 -3.801 -14.453 1.00 86.06 92 PHE A CA 1
ATOM 754 C C . PHE A 1 92 ? 2.162 -2.575 -15.032 1.00 86.06 92 PHE A C 1
ATOM 756 O O . PHE A 1 92 ? 2.688 -2.618 -16.142 1.00 86.06 92 PHE A O 1
ATOM 763 N N . PRO A 1 93 ? 2.211 -1.460 -14.286 1.00 83.38 93 PRO A N 1
ATOM 764 C CA . PRO A 1 93 ? 2.666 -0.178 -14.815 1.00 83.38 93 PRO A CA 1
ATOM 765 C C . PRO A 1 93 ? 4.194 -0.003 -14.811 1.00 83.38 93 PRO A C 1
ATOM 767 O O . PRO A 1 93 ? 4.706 1.097 -14.596 1.00 83.38 93 PRO A O 1
ATOM 770 N N . PHE A 1 94 ? 4.935 -1.092 -15.001 1.00 85.56 94 PHE A N 1
ATOM 771 C CA . PHE A 1 94 ? 6.391 -1.095 -14.949 1.00 85.56 94 PHE A CA 1
ATOM 772 C C . PHE A 1 94 ? 6.969 -1.433 -16.319 1.00 85.56 94 PHE A C 1
ATOM 774 O O . PHE A 1 94 ? 6.636 -2.466 -16.898 1.00 85.56 94 PHE A O 1
ATOM 781 N N . ASP A 1 95 ? 7.854 -0.571 -16.810 1.00 85.56 95 ASP A N 1
ATOM 782 C CA . ASP A 1 95 ? 8.600 -0.757 -18.046 1.00 85.56 95 ASP A CA 1
ATOM 783 C C . ASP A 1 95 ? 10.080 -0.982 -17.718 1.00 85.56 95 ASP A C 1
ATOM 785 O O . ASP A 1 95 ? 10.798 -0.084 -17.272 1.00 85.56 95 ASP A O 1
ATOM 789 N N . PHE A 1 96 ? 10.531 -2.216 -17.929 1.00 85.19 96 PHE A N 1
ATOM 790 C CA . PHE A 1 96 ? 11.921 -2.610 -17.718 1.00 85.19 96 PHE A CA 1
ATOM 791 C C . PHE A 1 96 ? 12.695 -2.798 -19.029 1.00 85.19 96 PHE A C 1
ATOM 793 O O . PHE A 1 96 ? 13.813 -3.303 -18.992 1.00 85.19 96 PHE A O 1
ATOM 800 N N . THR A 1 97 ? 12.147 -2.386 -20.178 1.00 83.75 97 THR A N 1
ATOM 801 C CA . THR A 1 97 ? 12.767 -2.595 -21.502 1.00 83.75 97 THR A CA 1
ATOM 802 C C . THR A 1 97 ? 14.150 -1.955 -21.635 1.00 83.75 97 THR A C 1
ATOM 804 O O . THR A 1 97 ? 15.012 -2.487 -22.331 1.00 83.75 97 THR A O 1
ATOM 807 N N . ALA A 1 98 ? 14.396 -0.851 -20.925 1.00 81.88 98 ALA A N 1
ATOM 808 C CA . ALA A 1 98 ? 15.683 -0.157 -20.898 1.00 81.88 98 ALA A CA 1
ATOM 809 C C . ALA A 1 98 ? 16.756 -0.843 -20.026 1.00 81.88 98 ALA A C 1
ATOM 811 O O . ALA A 1 98 ? 17.912 -0.417 -20.030 1.00 81.88 98 ALA A O 1
ATOM 812 N N . TYR A 1 99 ? 16.403 -1.884 -19.265 1.00 84.12 99 TYR A N 1
ATOM 813 C CA . TYR A 1 99 ? 17.295 -2.541 -18.313 1.00 84.12 99 TYR A CA 1
ATOM 814 C C . TYR A 1 99 ? 17.644 -3.954 -18.777 1.00 84.12 99 TYR A C 1
ATOM 816 O O . TYR A 1 99 ? 16.781 -4.757 -19.116 1.00 84.12 99 TYR A O 1
ATOM 824 N N . SER A 1 100 ? 18.929 -4.306 -18.736 1.00 80.50 100 SER A N 1
ATOM 825 C CA . SER A 1 100 ? 19.360 -5.678 -18.997 1.00 80.50 100 SER A CA 1
ATOM 826 C C . SER A 1 100 ? 18.955 -6.601 -17.840 1.00 80.50 100 SER A C 1
ATOM 828 O O . SER A 1 100 ? 19.324 -6.348 -16.690 1.00 80.50 100 SER A O 1
ATOM 830 N N . GLY A 1 101 ? 18.248 -7.692 -18.144 1.00 81.50 101 GLY A N 1
ATOM 831 C CA . GLY A 1 101 ? 17.892 -8.748 -17.190 1.00 81.50 101 GLY A CA 1
ATOM 832 C C . GLY A 1 101 ? 16.385 -8.966 -17.035 1.00 81.50 101 GLY A C 1
ATOM 833 O O . GLY A 1 101 ? 15.566 -8.219 -17.556 1.00 81.50 101 GLY A O 1
ATOM 834 N N . ASN A 1 102 ? 16.010 -9.997 -16.276 1.00 86.56 102 ASN A N 1
ATOM 835 C CA . ASN A 1 102 ? 14.613 -10.409 -16.082 1.00 86.56 102 ASN A CA 1
ATOM 836 C C . ASN A 1 102 ? 13.902 -9.613 -14.967 1.00 86.56 102 ASN A C 1
ATOM 838 O O . ASN A 1 102 ? 13.183 -10.188 -14.145 1.00 86.56 102 ASN A O 1
ATOM 842 N N . TRP A 1 103 ? 14.112 -8.294 -14.913 1.00 87.00 103 TRP A N 1
ATOM 843 C CA . TRP A 1 103 ? 13.541 -7.415 -13.881 1.00 87.00 103 TRP A CA 1
ATOM 844 C C . TRP A 1 103 ? 12.017 -7.436 -13.861 1.00 87.00 103 TRP A C 1
ATOM 846 O O . TRP A 1 103 ? 11.419 -7.410 -12.787 1.00 87.00 103 TRP A O 1
ATOM 856 N N . GLU A 1 104 ? 11.393 -7.587 -15.029 1.00 86.19 104 GLU A N 1
ATOM 857 C CA . GLU A 1 104 ? 9.946 -7.741 -15.140 1.00 86.19 104 GLU A CA 1
ATOM 858 C C . GLU A 1 104 ? 9.435 -8.943 -14.333 1.00 86.19 104 GLU A C 1
ATOM 860 O O . GLU A 1 104 ? 8.489 -8.823 -13.554 1.00 86.19 104 GLU A O 1
ATOM 865 N N . ILE A 1 105 ? 10.097 -10.097 -14.463 1.00 86.75 105 ILE A N 1
ATOM 866 C CA . ILE A 1 105 ? 9.722 -11.328 -13.756 1.00 86.75 105 ILE A CA 1
ATOM 867 C C . ILE A 1 105 ? 9.870 -11.129 -12.246 1.00 86.75 105 ILE A C 1
ATOM 869 O O . ILE A 1 105 ? 8.972 -11.488 -11.485 1.00 86.75 105 ILE A O 1
ATOM 873 N N . ILE A 1 106 ? 10.972 -10.514 -11.809 1.00 88.81 106 ILE A N 1
ATOM 874 C CA . ILE A 1 106 ? 11.225 -10.233 -10.391 1.00 88.81 106 ILE A CA 1
ATOM 875 C C . ILE A 1 106 ? 10.141 -9.303 -9.830 1.00 88.81 106 ILE A C 1
ATOM 877 O O . ILE A 1 106 ? 9.564 -9.600 -8.784 1.00 88.81 106 ILE A O 1
ATOM 881 N N . ALA A 1 107 ? 9.808 -8.220 -10.538 1.00 86.38 107 ALA A N 1
ATOM 882 C CA . ALA A 1 107 ? 8.762 -7.286 -10.132 1.00 86.38 107 ALA A CA 1
ATOM 883 C C . ALA A 1 107 ? 7.391 -7.973 -10.033 1.00 86.38 107 ALA A C 1
ATOM 885 O O . ALA A 1 107 ? 6.695 -7.816 -9.030 1.00 86.38 107 ALA A O 1
ATOM 886 N N . ARG A 1 108 ? 7.025 -8.804 -11.020 1.00 85.75 108 ARG A N 1
ATOM 887 C CA . ARG A 1 108 ? 5.786 -9.599 -10.984 1.00 85.75 108 ARG A CA 1
ATOM 888 C C . ARG A 1 108 ? 5.746 -10.540 -9.781 1.00 85.75 108 ARG A C 1
ATOM 890 O O . ARG A 1 108 ? 4.707 -10.623 -9.132 1.00 85.75 108 ARG A O 1
ATOM 897 N N . ILE A 1 109 ? 6.853 -11.211 -9.452 1.00 86.12 109 ILE A N 1
ATOM 898 C CA . ILE A 1 109 ? 6.945 -12.090 -8.274 1.00 86.12 109 ILE A CA 1
ATOM 899 C C . ILE A 1 109 ? 6.778 -11.287 -6.981 1.00 86.12 109 ILE A C 1
ATOM 901 O O . ILE A 1 109 ? 6.031 -11.710 -6.104 1.00 86.12 109 ILE A O 1
ATOM 905 N N . ILE A 1 110 ? 7.421 -10.123 -6.859 1.00 87.56 110 ILE A N 1
ATOM 906 C CA . ILE A 1 110 ? 7.290 -9.259 -5.675 1.00 87.56 110 ILE A CA 1
ATOM 907 C C . ILE A 1 110 ? 5.840 -8.801 -5.495 1.00 87.56 110 ILE A C 1
ATOM 909 O O . ILE A 1 110 ? 5.304 -8.897 -4.391 1.00 87.56 110 ILE A O 1
ATOM 913 N N . ILE A 1 111 ? 5.181 -8.352 -6.569 1.00 82.19 111 ILE A N 1
ATOM 914 C CA . ILE A 1 111 ? 3.766 -7.958 -6.524 1.00 82.19 111 ILE A CA 1
ATOM 915 C C . ILE A 1 111 ? 2.899 -9.158 -6.146 1.00 82.19 111 ILE A C 1
ATOM 917 O O . ILE A 1 111 ? 2.022 -9.030 -5.298 1.00 82.19 111 ILE A O 1
ATOM 921 N N . LEU A 1 112 ? 3.162 -10.335 -6.717 1.00 80.75 112 LEU A N 1
ATOM 922 C CA . LEU A 1 112 ? 2.429 -11.557 -6.400 1.00 80.75 112 LEU A CA 1
ATOM 923 C C . LEU A 1 112 ? 2.579 -11.930 -4.917 1.00 80.75 112 LEU A C 1
ATOM 925 O O . LEU A 1 112 ? 1.585 -12.216 -4.254 1.00 80.75 112 LEU A O 1
ATOM 929 N N . LEU A 1 113 ? 3.793 -11.864 -4.366 1.00 83.25 113 LEU A N 1
ATOM 930 C CA . LEU A 1 113 ? 4.049 -12.086 -2.941 1.00 83.25 113 LEU A CA 1
ATOM 931 C C . LEU A 1 113 ? 3.329 -11.054 -2.066 1.00 83.25 113 LEU A C 1
ATOM 933 O O . LEU A 1 113 ? 2.758 -11.428 -1.042 1.00 83.25 113 LEU A O 1
ATOM 937 N N . ALA A 1 114 ? 3.301 -9.783 -2.475 1.00 81.50 114 ALA A N 1
ATOM 938 C CA . ALA A 1 114 ? 2.549 -8.742 -1.779 1.00 81.50 114 ALA A CA 1
ATOM 939 C C . ALA A 1 114 ? 1.036 -9.021 -1.807 1.00 81.50 114 ALA A C 1
ATOM 941 O O . ALA A 1 114 ? 0.380 -8.930 -0.771 1.00 81.50 114 ALA A O 1
ATOM 942 N N . VAL A 1 115 ? 0.485 -9.431 -2.956 1.00 78.62 115 VAL A N 1
ATOM 943 C CA . VAL A 1 115 ? -0.919 -9.856 -3.093 1.00 78.62 115 VAL A CA 1
ATOM 944 C C . VAL A 1 115 ? -1.213 -11.033 -2.163 1.00 78.62 115 VAL A C 1
ATOM 946 O O . VAL A 1 115 ? -2.185 -10.974 -1.410 1.00 78.62 115 VAL A O 1
ATOM 949 N N . PHE A 1 116 ? -0.383 -12.081 -2.163 1.00 74.94 116 PHE A N 1
ATOM 950 C CA . PHE A 1 116 ? -0.569 -13.250 -1.296 1.00 74.94 116 PHE A CA 1
ATOM 951 C C . PHE A 1 116 ? -0.492 -12.884 0.188 1.00 74.94 116 PHE A C 1
ATOM 953 O O . PHE A 1 116 ? -1.377 -13.262 0.956 1.00 74.94 116 PHE A O 1
ATOM 960 N N . GLY A 1 117 ? 0.523 -12.117 0.590 1.00 76.19 117 GLY A N 1
ATOM 961 C CA . GLY A 1 117 ? 0.692 -11.663 1.969 1.00 76.19 117 GLY A CA 1
ATOM 962 C C . GLY A 1 117 ? -0.502 -10.843 2.457 1.00 76.19 117 GLY A C 1
ATOM 963 O O . GLY A 1 117 ? -1.075 -11.147 3.505 1.00 76.19 117 GLY A O 1
ATOM 964 N N . THR A 1 118 ? -0.944 -9.864 1.664 1.00 78.75 118 THR A N 1
ATOM 965 C CA . THR A 1 118 ? -2.116 -9.039 1.990 1.00 78.75 118 THR A CA 1
ATOM 966 C C . THR A 1 118 ? -3.408 -9.853 1.979 1.00 78.75 118 THR A C 1
ATOM 968 O O . THR A 1 118 ? -4.272 -9.636 2.826 1.00 78.75 118 THR A O 1
ATOM 971 N N . SER A 1 119 ? -3.544 -10.836 1.087 1.00 74.44 119 SER A N 1
ATOM 972 C CA . SER A 1 119 ? -4.706 -11.736 1.062 1.00 74.44 119 SER A CA 1
ATOM 973 C C . SER A 1 119 ? -4.805 -12.559 2.344 1.00 74.44 119 SER A C 1
ATOM 975 O O . SER A 1 119 ? -5.865 -12.603 2.964 1.00 74.44 119 SER A O 1
ATOM 977 N N . ILE A 1 120 ? -3.694 -13.151 2.795 1.00 74.75 120 ILE A N 1
ATOM 978 C CA . ILE A 1 120 ? -3.644 -13.893 4.062 1.00 74.75 120 ILE A CA 1
ATOM 979 C C . ILE A 1 120 ? -3.976 -12.963 5.233 1.00 74.75 120 ILE A C 1
ATOM 981 O O . ILE A 1 120 ? -4.809 -13.315 6.067 1.00 74.75 120 ILE A O 1
ATOM 985 N N . ALA A 1 121 ? -3.380 -11.767 5.279 1.00 76.00 121 ALA A N 1
ATOM 986 C CA . ALA A 1 121 ? -3.671 -10.777 6.315 1.00 76.00 121 ALA A CA 1
ATOM 987 C C . ALA A 1 121 ? -5.167 -10.414 6.351 1.00 76.00 121 ALA A C 1
ATOM 989 O O . ALA A 1 121 ? -5.777 -10.412 7.420 1.00 76.00 121 ALA A O 1
ATOM 990 N N . THR A 1 122 ? -5.775 -10.220 5.177 1.00 75.44 122 THR A N 1
ATOM 991 C CA . THR A 1 122 ? -7.209 -9.937 5.027 1.00 75.44 122 THR A CA 1
ATOM 992 C C . THR A 1 122 ? -8.063 -11.085 5.571 1.00 75.44 122 THR A C 1
ATOM 994 O O . THR A 1 122 ? -9.009 -10.851 6.323 1.00 75.44 122 THR A O 1
ATOM 997 N N . VAL A 1 123 ? -7.726 -12.338 5.243 1.00 74.06 123 VAL A N 1
ATOM 998 C CA . VAL A 1 123 ? -8.445 -13.528 5.735 1.00 74.06 123 VAL A CA 1
ATOM 999 C C . VAL A 1 123 ? -8.327 -13.663 7.253 1.00 74.06 123 VAL A C 1
ATOM 1001 O O . VAL A 1 123 ? -9.329 -13.901 7.926 1.00 74.06 123 VAL A O 1
ATOM 1004 N N . VAL A 1 124 ? -7.130 -13.477 7.815 1.00 74.81 124 VAL A N 1
ATOM 1005 C CA . VAL A 1 124 ? -6.914 -13.513 9.271 1.00 74.81 124 VAL A CA 1
ATOM 1006 C C . VAL A 1 124 ? -7.752 -12.442 9.971 1.00 74.81 124 VAL A C 1
ATOM 1008 O O . VAL A 1 124 ? -8.362 -12.709 11.006 1.00 74.81 124 VAL A O 1
ATOM 1011 N N . GLU A 1 125 ? -7.828 -11.244 9.398 1.00 75.94 125 GLU A N 1
ATOM 1012 C CA . GLU A 1 125 ? -8.602 -10.133 9.943 1.00 75.94 125 GLU A CA 1
ATOM 1013 C C . GLU A 1 125 ? -10.119 -10.364 9.868 1.00 75.94 125 GLU A C 1
ATOM 1015 O O . GLU A 1 125 ? -10.842 -10.096 10.836 1.00 75.94 125 GLU A O 1
ATOM 1020 N N . LEU A 1 126 ? -10.598 -10.962 8.774 1.00 74.88 126 LEU A N 1
ATOM 1021 C CA . LEU A 1 126 ? -11.978 -11.432 8.636 1.00 74.88 126 LEU A CA 1
ATOM 1022 C C . LEU A 1 126 ? -12.323 -12.480 9.700 1.00 74.88 126 LEU A C 1
ATOM 1024 O O . LEU A 1 126 ? -13.329 -12.350 10.400 1.00 74.88 126 LEU A O 1
ATOM 1028 N N . ILE A 1 127 ? -11.467 -13.490 9.866 1.00 75.94 127 ILE A N 1
ATOM 1029 C CA . ILE A 1 127 ? -11.616 -14.532 10.888 1.00 75.94 127 ILE A CA 1
ATOM 1030 C C . ILE A 1 127 ? 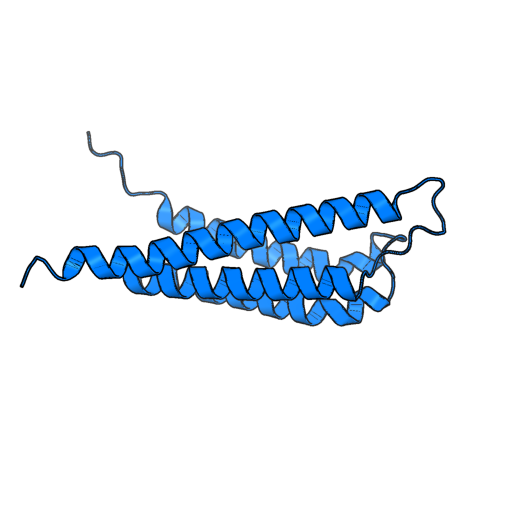-11.658 -13.888 12.278 1.00 75.94 127 ILE A C 1
ATOM 1032 O O . ILE A 1 127 ? -12.597 -14.124 13.037 1.00 75.94 127 ILE A O 1
ATOM 1036 N N . ALA A 1 128 ? -10.710 -13.009 12.608 1.00 74.31 128 ALA A N 1
ATOM 1037 C CA . ALA A 1 128 ? -10.689 -12.312 13.893 1.00 74.31 128 ALA A CA 1
ATOM 1038 C C . ALA A 1 128 ? -11.985 -11.522 14.148 1.00 74.31 128 ALA A C 1
ATOM 1040 O O . ALA A 1 128 ? -12.503 -11.534 15.265 1.00 74.31 128 ALA A O 1
ATOM 1041 N N . THR A 1 129 ? -12.545 -10.891 13.113 1.00 69.94 1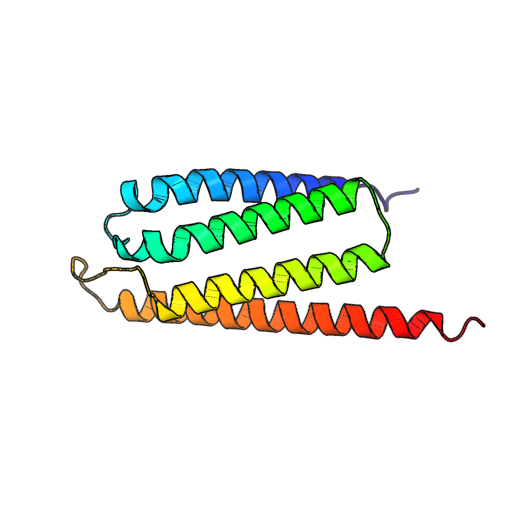29 THR A N 1
ATOM 1042 C CA . THR A 1 129 ? -13.824 -10.171 13.183 1.00 69.94 129 THR A CA 1
ATOM 1043 C C . THR A 1 129 ? -14.994 -11.108 13.502 1.00 69.94 129 THR A C 1
ATOM 1045 O O . THR A 1 129 ? -15.809 -10.804 14.377 1.00 69.94 129 THR A O 1
ATOM 1048 N N . ILE A 1 130 ? -15.063 -12.271 12.846 1.00 75.62 130 ILE A N 1
ATOM 1049 C CA . ILE A 1 130 ? -16.121 -13.273 13.057 1.00 75.62 130 ILE A CA 1
ATOM 1050 C C . ILE A 1 130 ? -16.004 -13.913 14.448 1.00 75.62 130 ILE A C 1
ATOM 1052 O O . ILE A 1 130 ? -16.986 -13.977 15.186 1.00 75.62 130 ILE A O 1
ATOM 1056 N N . PHE A 1 131 ? -14.806 -14.341 14.850 1.00 70.31 131 PHE A N 1
ATOM 1057 C CA . PHE A 1 131 ? -14.588 -14.997 16.144 1.00 70.31 131 PHE A CA 1
ATOM 1058 C C . PHE A 1 131 ? -14.711 -14.035 17.335 1.00 70.31 131 PHE A C 1
ATOM 1060 O O . PHE A 1 131 ? -15.175 -14.439 18.402 1.00 70.31 131 PHE A O 1
ATOM 1067 N N . SER A 1 132 ? -14.386 -12.750 17.155 1.00 64.00 132 SER A N 1
ATOM 1068 C CA . SER A 1 132 ? -14.654 -11.692 18.143 1.00 64.00 132 SER A CA 1
ATOM 1069 C C . SER A 1 132 ? -16.149 -11.580 18.475 1.00 64.00 132 SER A C 1
ATOM 1071 O O . SER A 1 132 ? -16.519 -11.382 19.633 1.00 64.00 132 SER A O 1
ATOM 1073 N N . LYS A 1 133 ? -17.027 -11.802 17.486 1.00 53.50 133 LYS A N 1
ATOM 1074 C CA . LYS A 1 133 ? -18.485 -11.810 17.679 1.00 53.50 133 LYS A CA 1
ATOM 1075 C C . LYS A 1 133 ? -18.958 -12.977 18.560 1.00 53.50 133 LYS A C 1
ATOM 1077 O O . LYS A 1 133 ? -19.933 -12.814 19.287 1.00 53.50 133 LYS A O 1
ATOM 1082 N N . ASN A 1 134 ? -18.269 -14.122 18.533 1.00 53.62 134 ASN A N 1
ATOM 1083 C CA . ASN A 1 134 ? -18.726 -15.355 19.186 1.00 53.62 134 ASN A CA 1
ATOM 1084 C C . ASN A 1 134 ? -18.442 -15.416 20.702 1.00 53.62 134 ASN A C 1
ATOM 1086 O O . ASN A 1 134 ? -19.149 -16.098 21.432 1.00 53.62 134 ASN A O 1
ATOM 1090 N N . LYS A 1 135 ? -17.456 -14.667 21.217 1.00 51.28 135 LYS A N 1
ATOM 1091 C CA . LYS A 1 135 ? -17.122 -14.658 22.660 1.00 51.28 135 LYS A CA 1
ATOM 1092 C C . LYS A 1 135 ? -18.130 -13.931 23.561 1.00 51.28 135 LYS A C 1
ATOM 1094 O O . LYS A 1 135 ? -17.960 -13.946 24.772 1.00 51.28 135 LYS A O 1
ATOM 1099 N N . ARG A 1 136 ? -19.146 -13.273 22.997 1.00 47.25 136 ARG A N 1
ATOM 1100 C CA . ARG A 1 136 ? -20.108 -12.441 23.744 1.00 47.25 136 ARG A CA 1
ATOM 1101 C C . ARG A 1 136 ? -21.528 -13.016 23.800 1.00 47.25 136 ARG A C 1
ATOM 1103 O O . ARG A 1 136 ? -22.391 -12.404 24.411 1.00 47.25 136 ARG A O 1
ATOM 1110 N N . GLY A 1 137 ? -21.767 -14.167 23.166 1.00 43.50 137 GLY A N 1
ATOM 1111 C CA . GLY A 1 137 ? -23.049 -14.884 23.215 1.00 43.50 137 GLY A CA 1
ATOM 1112 C C . GLY A 1 137 ? -23.189 -15.856 24.392 1.00 43.50 137 GLY A C 1
ATOM 1113 O O . GLY A 1 137 ? -24.207 -16.524 24.487 1.00 43.50 137 GLY A O 1
ATOM 1114 N N . SER A 1 138 ? -22.178 -15.957 25.261 1.00 48.12 138 SER A N 1
ATOM 1115 C CA . SER A 1 138 ? -22.155 -16.853 26.428 1.00 48.12 138 SER A CA 1
ATOM 1116 C C . SER A 1 138 ? -22.265 -16.120 27.774 1.00 48.12 138 SER A C 1
ATOM 1118 O O . SER A 1 138 ? -22.023 -16.729 28.809 1.00 48.12 138 SER A O 1
ATOM 1120 N N . GLU A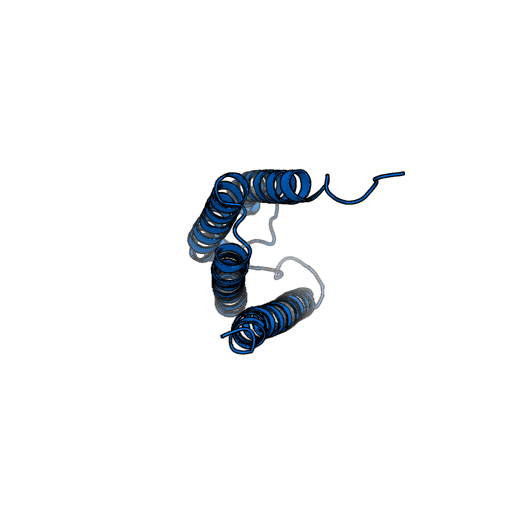 1 139 ? -22.576 -14.819 27.763 1.00 48.94 139 GLU A N 1
ATOM 1121 C CA . GLU A 1 139 ? -22.810 -13.992 28.964 1.00 48.94 139 GLU A CA 1
ATOM 1122 C C . GLU A 1 139 ? -24.251 -13.438 29.018 1.00 48.94 139 GLU A C 1
ATOM 1124 O O . GLU A 1 139 ? -24.488 -12.386 29.611 1.00 48.94 139 GLU A O 1
ATOM 1129 N N . VAL A 1 140 ? -25.210 -14.118 28.375 1.00 42.22 140 VAL A N 1
ATOM 1130 C CA . VAL A 1 140 ? -26.653 -13.846 28.521 1.00 42.22 140 VAL A CA 1
ATOM 1131 C C . VAL A 1 140 ? -27.320 -15.043 29.173 1.00 42.22 140 VAL A C 1
ATOM 1133 O O . VAL A 1 140 ? -27.035 -16.170 28.710 1.00 42.22 140 VAL A O 1
#

Sequence (140 aa):
MSLKNRNRTGDYIIEILVNIILISIFSRLVQWFSFISDSFFAVLPLFYISFSITIMVNIILIIIPEIRIRHILKTLTSVVSLIVLISLYYIFPFDFTAYSGNWEIIARIIILLAVFGTSIATVVELIATIFSKNKRGSEV

Foldseek 3Di:
DDPDDPCLLVVLVVLLVVLVVVLVCLVCVVVVDVFFAPLSVVLNVLSVVLSVLSNVLSVVCNVPVDPLSNLVSVLVSLVSVLVSLVVCLVSVRGHCVVPPDPVSVVVNVVSVVVNVVSVVVSVVSVVCNVVVVVVPVPPD

Radius of gyration: 18.62 Å; chains: 1; bounding box: 46×29×60 Å

Organism: NCBI:txid1852829

pLDDT: mean 80.25, std 12.14, range [40.03, 92.94]

Secondary structure (DSSP, 8-state):
----SSSHHHHHHHHHHHHHHHHHHHHHHHHH-TTB-TTHHHHHHHHHHHHHHHHHHHHHHHH---HHHHHHHHHHHHHHHHHHHHHHHHH--B--TTSSSSHHHHHHHHHHHHHHHHHHHHHHHHHHHHHHHHTTTT--